Protein AF-A0A962Q7K6-F1 (afdb_monomer_lite)

Structure (mmCIF, N/CA/C/O backbone):
data_AF-A0A962Q7K6-F1
#
_entry.id   AF-A0A962Q7K6-F1
#
loop_
_atom_site.group_PDB
_atom_site.id
_atom_site.type_symbol
_atom_site.label_atom_id
_atom_site.label_alt_id
_atom_site.label_comp_id
_atom_site.label_asym_id
_atom_site.label_entity_id
_atom_site.label_seq_id
_atom_site.pdbx_PDB_ins_code
_atom_site.Cartn_x
_atom_site.Cartn_y
_atom_site.Cartn_z
_atom_site.occupancy
_atom_site.B_iso_or_equiv
_atom_site.auth_seq_id
_atom_site.auth_comp_id
_atom_site.auth_asym_id
_atom_site.auth_atom_id
_atom_site.pdbx_PDB_model_num
ATOM 1 N N . MET A 1 1 ? 9.411 1.361 17.807 1.00 70.88 1 MET A N 1
ATOM 2 C CA . MET A 1 1 ? 8.505 1.097 16.668 1.00 70.88 1 MET A CA 1
ATOM 3 C C . MET A 1 1 ? 7.169 0.656 17.247 1.00 70.88 1 MET A C 1
ATOM 5 O O . MET A 1 1 ? 7.165 -0.200 18.123 1.00 70.88 1 MET A O 1
ATOM 9 N N . GLU A 1 2 ? 6.068 1.305 16.877 1.00 84.19 2 GLU A N 1
ATOM 10 C CA . GLU A 1 2 ? 4.737 0.963 17.398 1.00 84.19 2 GLU A CA 1
ATOM 11 C C . GLU A 1 2 ? 4.276 -0.400 16.849 1.00 84.19 2 GLU A C 1
ATOM 13 O O . GLU A 1 2 ? 4.642 -0.774 15.734 1.00 84.19 2 GLU A O 1
ATOM 18 N N . LYS A 1 3 ? 3.494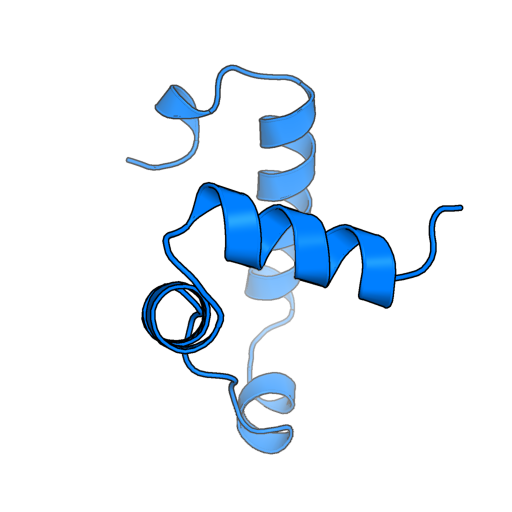 -1.165 17.624 1.00 94.31 3 LYS A N 1
ATOM 19 C CA . LYS A 1 3 ? 2.977 -2.464 17.165 1.00 94.31 3 LYS A CA 1
ATOM 20 C C . LYS A 1 3 ? 1.986 -2.252 16.020 1.00 94.31 3 LYS A C 1
ATOM 22 O O . LYS A 1 3 ? 1.130 -1.371 16.095 1.00 94.31 3 LYS A O 1
ATOM 27 N N . PHE A 1 4 ? 2.035 -3.121 15.008 1.00 92.81 4 PHE A N 1
ATOM 28 C CA . PHE A 1 4 ? 1.099 -3.079 13.877 1.00 92.81 4 PHE A CA 1
ATOM 29 C C . PHE A 1 4 ? -0.368 -3.076 14.327 1.00 92.81 4 PHE A C 1
ATOM 31 O O . PHE A 1 4 ? -1.167 -2.314 13.796 1.00 92.81 4 PHE A O 1
ATOM 38 N N . ALA A 1 5 ? -0.707 -3.858 15.358 1.00 94.06 5 ALA A N 1
ATOM 39 C CA . ALA A 1 5 ? -2.058 -3.904 15.915 1.00 94.06 5 ALA A CA 1
ATOM 40 C C . ALA A 1 5 ? -2.576 -2.517 16.341 1.00 94.06 5 ALA A C 1
ATOM 42 O O . ALA A 1 5 ? -3.718 -2.172 16.056 1.00 94.06 5 ALA A O 1
ATOM 43 N N . THR A 1 6 ? -1.726 -1.687 16.951 1.00 94.94 6 THR A N 1
ATOM 44 C CA . THR A 1 6 ? -2.099 -0.327 17.363 1.00 94.94 6 THR A CA 1
ATOM 45 C C . THR A 1 6 ? -2.307 0.590 16.156 1.00 94.94 6 THR A C 1
ATOM 47 O O . THR A 1 6 ? -3.228 1.407 16.132 1.00 94.94 6 THR A O 1
ATOM 50 N N . ILE A 1 7 ? -1.492 0.435 15.107 1.00 94.44 7 ILE A N 1
ATOM 51 C CA . ILE A 1 7 ? -1.660 1.163 13.840 1.00 94.44 7 ILE A CA 1
ATOM 52 C C . ILE A 1 7 ? -2.986 0.771 13.177 1.00 94.44 7 ILE A C 1
ATOM 54 O O . ILE A 1 7 ? -3.745 1.649 12.764 1.00 94.44 7 ILE A O 1
ATOM 58 N N . TYR A 1 8 ? -3.277 -0.529 13.125 1.00 93.75 8 TYR A N 1
ATOM 59 C CA . TYR A 1 8 ? -4.499 -1.078 12.549 1.00 93.75 8 TYR A CA 1
ATOM 60 C C . TYR A 1 8 ? -5.747 -0.582 13.282 1.00 93.75 8 TYR A C 1
ATOM 62 O O . T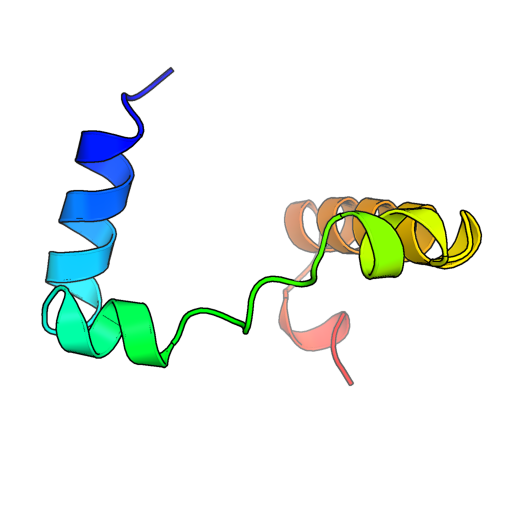YR A 1 8 ? -6.675 -0.086 12.648 1.00 93.75 8 TYR A O 1
ATOM 70 N N . GLN A 1 9 ? -5.733 -0.621 14.615 1.00 94.38 9 GLN A N 1
ATOM 71 C CA . GLN A 1 9 ? -6.855 -0.178 15.435 1.00 94.38 9 GLN A CA 1
ATOM 72 C C . GLN A 1 9 ? -7.189 1.302 15.205 1.00 94.38 9 GLN A C 1
ATOM 74 O O . GLN A 1 9 ? -8.337 1.642 14.922 1.00 94.38 9 GLN A O 1
ATOM 79 N N . ARG A 1 10 ? -6.178 2.181 15.199 1.00 94.50 10 ARG A N 1
ATOM 80 C CA . ARG A 1 10 ? -6.383 3.605 14.882 1.00 94.50 10 ARG A CA 1
ATOM 81 C C . ARG A 1 10 ? -6.913 3.815 13.465 1.00 94.50 10 ARG A C 1
ATOM 83 O O . ARG A 1 10 ? -7.680 4.746 13.226 1.00 94.50 10 ARG A O 1
ATOM 90 N N . ALA A 1 11 ? -6.495 2.990 12.505 1.00 93.94 11 ALA A N 1
ATOM 91 C CA . ALA A 1 11 ? -7.020 3.054 11.144 1.00 93.94 11 ALA A CA 1
ATOM 92 C C . ALA A 1 11 ? -8.503 2.653 11.099 1.00 93.94 11 ALA A C 1
ATOM 94 O O . ALA A 1 11 ? -9.288 3.353 10.462 1.00 93.94 11 ALA A O 1
ATOM 95 N N . CYS A 1 12 ? -8.898 1.596 11.815 1.00 94.94 12 CYS A N 1
ATOM 96 C CA . CYS A 1 12 ? -10.299 1.201 11.966 1.00 94.94 12 CYS A CA 1
ATOM 97 C C . CYS A 1 12 ? -11.130 2.336 12.578 1.00 94.94 12 CYS A C 1
ATOM 99 O O . CYS A 1 12 ? -12.143 2.720 12.001 1.00 94.94 12 CYS A O 1
ATOM 101 N N . GLU A 1 13 ? -10.679 2.933 13.682 1.00 94.88 13 GLU A N 1
ATOM 102 C CA . GLU A 1 13 ? -11.374 4.046 14.348 1.00 94.88 13 GLU A CA 1
ATOM 103 C C . GLU A 1 13 ? -11.566 5.251 13.416 1.00 94.88 13 GLU A C 1
ATOM 105 O O . GLU A 1 13 ? -12.660 5.802 13.316 1.00 94.88 13 GLU A O 1
ATOM 110 N N . ARG A 1 14 ? -10.531 5.623 12.652 1.00 95.00 14 ARG A N 1
ATOM 111 C CA . ARG A 1 14 ? -10.575 6.772 11.729 1.00 95.00 14 ARG A CA 1
ATOM 112 C C . ARG A 1 14 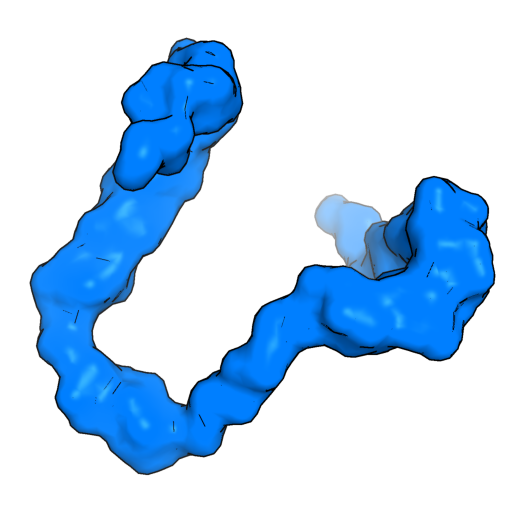? -11.397 6.531 10.466 1.00 95.00 14 ARG A C 1
ATOM 114 O O . ARG A 1 14 ? -11.795 7.496 9.817 1.00 95.00 14 ARG A O 1
ATOM 121 N N . LYS A 1 15 ? -11.567 5.275 10.049 1.00 93.62 15 LYS A N 1
ATOM 122 C CA . LYS A 1 15 ? -12.177 4.913 8.757 1.00 93.62 15 LYS A CA 1
ATOM 123 C C . LYS A 1 15 ? -13.565 4.285 8.882 1.00 93.62 15 LYS A C 1
ATOM 125 O O . LYS A 1 15 ? -14.112 3.870 7.867 1.00 93.62 15 LYS A O 1
ATOM 130 N N . GLY A 1 16 ? -14.152 4.261 10.080 1.00 92.25 16 GLY A N 1
ATOM 131 C CA . GLY A 1 16 ? -15.516 3.762 10.298 1.00 92.25 16 GLY A CA 1
ATOM 132 C C . GLY A 1 16 ? -15.596 2.250 10.538 1.00 92.25 16 GLY A C 1
ATOM 133 O O . GLY A 1 16 ? -16.556 1.603 10.123 1.00 92.25 16 GLY A O 1
ATOM 134 N N . GLY A 1 17 ? -14.579 1.681 11.183 1.00 93.81 17 GLY A N 1
ATOM 135 C CA . GLY A 1 17 ? -14.501 0.276 11.577 1.00 93.81 17 GLY A CA 1
ATOM 136 C C . GLY A 1 17 ? -13.761 -0.623 10.585 1.00 93.81 17 GLY A C 1
ATOM 137 O O . GLY A 1 17 ? -13.350 -0.215 9.497 1.00 93.81 17 GLY A O 1
ATOM 138 N N . GLU A 1 18 ? -13.601 -1.890 10.971 1.00 93.50 18 GLU A N 1
ATOM 139 C CA . GLU A 1 18 ? -12.790 -2.874 10.244 1.00 93.50 18 GLU A CA 1
ATOM 140 C C . GLU A 1 18 ? -13.317 -3.161 8.832 1.00 93.50 18 GLU A C 1
ATOM 142 O O . GLU A 1 18 ? -12.554 -3.219 7.869 1.00 93.50 18 GLU A O 1
ATOM 147 N N . ALA A 1 19 ? -14.638 -3.295 8.686 1.00 92.88 19 ALA A N 1
ATOM 148 C CA . ALA A 1 19 ? -15.269 -3.555 7.394 1.00 92.88 19 ALA A CA 1
ATOM 149 C C . ALA A 1 19 ? -15.099 -2.376 6.423 1.00 92.88 19 ALA A C 1
ATOM 151 O O . ALA A 1 19 ? -14.868 -2.582 5.232 1.00 92.88 19 ALA A O 1
ATOM 152 N N . ALA A 1 20 ? 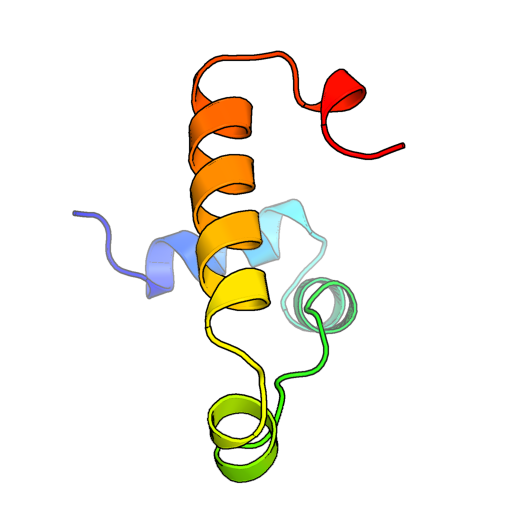-15.191 -1.142 6.926 1.00 92.88 20 ALA A N 1
ATOM 153 C CA . ALA A 1 20 ? -14.970 0.054 6.124 1.00 92.88 20 ALA A CA 1
ATOM 154 C C . ALA A 1 20 ? -13.498 0.196 5.727 1.00 92.88 20 ALA A C 1
ATOM 156 O O . ALA A 1 20 ? -13.208 0.441 4.558 1.00 92.88 20 ALA A O 1
ATOM 157 N N . LEU A 1 21 ? -12.574 -0.069 6.657 1.00 93.38 21 LEU A N 1
ATOM 158 C CA . LEU A 1 21 ? -11.145 -0.100 6.366 1.00 93.38 21 LEU A CA 1
ATOM 159 C C . LEU A 1 21 ? -10.807 -1.157 5.306 1.00 93.38 21 LEU A C 1
ATOM 161 O O . LEU A 1 21 ? -10.121 -0.844 4.338 1.00 93.38 21 LEU A O 1
ATOM 165 N N . LYS A 1 22 ? -11.331 -2.382 5.435 1.00 91.00 22 LYS A N 1
ATOM 166 C CA . LYS A 1 22 ? -11.119 -3.473 4.468 1.00 91.00 22 LYS A CA 1
ATOM 167 C C . LYS A 1 22 ? -11.579 -3.108 3.054 1.00 91.00 22 LYS A C 1
ATOM 169 O O . LYS A 1 22 ? -10.911 -3.496 2.104 1.00 91.00 22 LYS A O 1
ATOM 174 N N . ARG A 1 23 ? -12.664 -2.337 2.902 1.00 92.25 23 ARG A N 1
ATOM 175 C CA . ARG A 1 23 ? -13.119 -1.841 1.586 1.00 92.25 23 ARG A CA 1
ATOM 176 C C . ARG A 1 23 ? -12.181 -0.804 0.966 1.00 92.25 23 ARG A C 1
ATOM 178 O O . ARG A 1 23 ? -12.151 -0.689 -0.251 1.00 92.25 23 ARG A O 1
ATOM 185 N N . LEU A 1 24 ? -11.446 -0.052 1.785 1.00 91.25 24 LEU A N 1
ATOM 186 C CA . LEU A 1 24 ? -10.452 0.921 1.318 1.00 91.25 24 LEU A CA 1
ATOM 187 C C . LEU A 1 24 ? -9.107 0.271 0.971 1.00 91.25 24 LEU A C 1
ATOM 189 O O . LEU A 1 24 ? -8.272 0.906 0.332 1.00 91.25 24 LEU A O 1
ATOM 193 N N . MET A 1 25 ? -8.865 -0.961 1.423 1.00 90.00 25 MET A N 1
ATOM 194 C CA . MET A 1 25 ? -7.617 -1.657 1.139 1.00 90.00 25 MET A CA 1
ATOM 195 C C . MET A 1 25 ? -7.574 -2.128 -0.317 1.00 90.00 25 MET A C 1
ATOM 197 O O . MET A 1 25 ? -8.569 -2.644 -0.834 1.00 90.00 25 MET A O 1
ATOM 201 N N . PRO A 1 26 ? -6.418 -1.995 -0.988 1.00 89.19 26 PRO A N 1
ATOM 202 C CA . PRO A 1 26 ? -6.254 -2.515 -2.332 1.00 89.19 26 PRO A CA 1
ATOM 203 C C . PRO A 1 26 ? -6.323 -4.043 -2.321 1.00 89.19 26 PRO A C 1
ATOM 205 O O . PRO A 1 26 ? -6.015 -4.712 -1.330 1.00 89.19 26 PRO A O 1
ATOM 208 N N . ARG A 1 27 ? -6.686 -4.619 -3.466 1.00 89.44 27 ARG A N 1
ATOM 209 C CA . ARG A 1 27 ? -6.667 -6.069 -3.638 1.00 89.44 27 ARG A CA 1
ATOM 210 C C . ARG A 1 27 ? -5.222 -6.568 -3.611 1.00 89.44 27 ARG A C 1
ATOM 212 O O . ARG A 1 27 ? -4.413 -6.190 -4.455 1.00 89.44 27 ARG A O 1
ATOM 219 N N . VAL A 1 28 ? -4.917 -7.451 -2.664 1.00 90.12 28 VAL A N 1
ATOM 220 C CA . VAL A 1 28 ? -3.584 -8.052 -2.539 1.00 90.12 28 VAL A CA 1
ATOM 221 C C . VAL A 1 28 ? -3.309 -8.944 -3.752 1.00 90.12 28 VAL A C 1
ATOM 223 O O . VAL A 1 28 ? -4.116 -9.812 -4.099 1.00 90.12 28 VAL A O 1
ATOM 226 N N . ARG A 1 29 ? -2.173 -8.713 -4.419 1.00 90.69 29 ARG A N 1
ATOM 227 C CA . ARG A 1 29 ? -1.731 -9.522 -5.563 1.00 90.69 29 ARG A CA 1
ATOM 228 C C . ARG A 1 29 ? -1.153 -10.850 -5.072 1.00 90.69 29 ARG A C 1
ATOM 230 O O . ARG A 1 29 ? -0.573 -10.923 -3.993 1.00 90.69 29 ARG A O 1
ATOM 237 N N . SER A 1 30 ? -1.306 -11.905 -5.871 1.00 94.94 30 SER A N 1
ATOM 238 C CA . SER A 1 30 ? -0.729 -13.212 -5.545 1.00 94.94 30 SER A CA 1
ATOM 239 C C . SER A 1 30 ? 0.804 -13.182 -5.643 1.00 94.94 30 SER A C 1
ATOM 241 O O . SER A 1 30 ? 1.340 -12.414 -6.447 1.00 94.94 30 SER A O 1
ATOM 243 N N . PRO A 1 31 ? 1.526 -14.055 -4.915 1.00 94.06 31 PRO A N 1
ATOM 244 C CA . PRO A 1 31 ? 2.987 -14.118 -4.989 1.00 94.06 31 PRO A CA 1
ATOM 245 C C . PRO A 1 31 ? 3.515 -14.299 -6.417 1.00 94.06 31 PRO A C 1
ATOM 247 O O . PRO A 1 31 ? 4.466 -13.639 -6.817 1.00 94.06 31 PRO A O 1
ATOM 250 N N . ARG A 1 32 ? 2.841 -15.123 -7.232 1.00 95.56 32 ARG A N 1
ATOM 251 C CA . ARG A 1 32 ? 3.186 -15.317 -8.650 1.00 95.56 32 ARG A CA 1
ATOM 252 C C . ARG A 1 32 ? 3.019 -14.038 -9.475 1.00 95.56 32 ARG A C 1
ATOM 254 O O . ARG A 1 32 ? 3.845 -13.760 -10.335 1.00 95.56 32 ARG A O 1
ATOM 261 N N . ALA A 1 33 ? 1.961 -13.265 -9.226 1.00 92.69 33 ALA A N 1
ATOM 262 C CA . ALA A 1 33 ? 1.739 -11.995 -9.916 1.00 92.69 33 ALA A CA 1
ATOM 263 C C . ALA A 1 33 ? 2.765 -10.926 -9.504 1.00 92.69 33 ALA A C 1
ATOM 265 O O . ALA A 1 33 ? 3.148 -10.097 -10.328 1.00 92.69 33 ALA A O 1
ATOM 266 N N . LEU A 1 34 ? 3.218 -10.958 -8.248 1.00 93.12 34 LEU A N 1
ATOM 267 C CA . LEU A 1 34 ? 4.303 -10.105 -7.766 1.00 93.12 34 LEU A CA 1
ATOM 268 C C . LEU A 1 34 ? 5.639 -10.497 -8.409 1.00 93.12 34 LEU A C 1
ATOM 270 O O . LEU A 1 34 ? 6.320 -9.631 -8.945 1.00 93.12 34 LEU A O 1
ATOM 274 N N . ALA A 1 35 ? 5.968 -11.790 -8.450 1.00 93.75 35 ALA A N 1
ATOM 275 C CA . ALA A 1 35 ? 7.198 -12.283 -9.075 1.00 93.75 35 ALA A CA 1
ATOM 276 C C . ALA A 1 35 ? 7.270 -12.000 -10.587 1.00 93.75 35 ALA A C 1
ATOM 278 O O . ALA A 1 35 ? 8.353 -11.843 -11.131 1.00 93.75 35 ALA A O 1
ATOM 279 N N . GLY A 1 36 ? 6.121 -11.927 -11.268 1.00 94.56 36 GLY A N 1
ATOM 280 C CA . GLY A 1 36 ? 6.048 -11.540 -12.680 1.00 94.56 36 GLY A CA 1
ATOM 281 C C . GLY A 1 36 ? 6.017 -10.028 -12.933 1.00 94.56 36 GLY A C 1
ATOM 282 O O . GLY A 1 36 ? 5.894 -9.616 -14.082 1.00 94.56 36 GLY A O 1
ATOM 283 N N . THR A 1 37 ? 6.050 -9.194 -11.891 1.00 93.88 37 THR A N 1
ATOM 284 C CA . THR A 1 37 ? 6.113 -7.734 -12.045 1.00 93.88 37 THR A CA 1
ATOM 285 C C . THR A 1 37 ? 7.565 -7.321 -12.274 1.00 93.88 37 THR A C 1
ATOM 287 O O . THR A 1 37 ? 8.433 -7.746 -11.522 1.00 93.88 37 THR A O 1
ATOM 290 N N . GLY A 1 38 ? 7.821 -6.505 -13.300 1.00 96.12 38 GLY A N 1
ATOM 291 C CA . GLY A 1 38 ? 9.167 -6.020 -13.609 1.00 96.12 38 GLY A CA 1
ATOM 292 C C . GLY A 1 38 ? 9.750 -5.131 -12.509 1.00 96.12 38 GLY A C 1
ATOM 293 O O . GLY A 1 38 ? 9.021 -4.391 -11.840 1.00 96.12 38 GLY A O 1
ATOM 294 N N . ASP A 1 39 ? 11.072 -5.192 -12.345 1.00 95.31 39 ASP A N 1
ATOM 295 C CA . ASP A 1 39 ? 11.813 -4.443 -11.321 1.00 95.31 39 ASP A CA 1
ATOM 296 C C . ASP A 1 39 ? 11.584 -2.927 -11.418 1.00 95.31 39 ASP A C 1
ATOM 298 O O . ASP A 1 39 ? 11.495 -2.237 -10.401 1.00 95.31 39 ASP A O 1
ATOM 302 N N . ASP A 1 40 ? 11.395 -2.409 -12.636 1.00 95.06 40 ASP A N 1
ATOM 303 C CA . ASP A 1 40 ? 11.110 -0.999 -12.910 1.00 95.0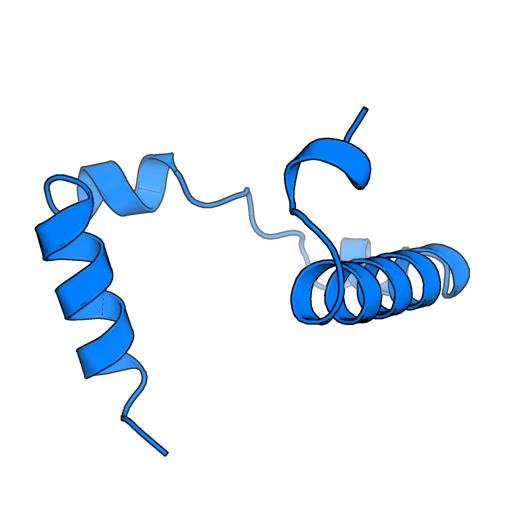6 40 ASP A CA 1
ATOM 304 C C . ASP A 1 40 ? 9.857 -0.495 -12.176 1.00 95.06 40 ASP A C 1
ATOM 306 O O . ASP A 1 40 ? 9.829 0.647 -11.715 1.00 95.06 40 ASP A O 1
ATOM 310 N N . ARG A 1 41 ? 8.834 -1.344 -12.001 1.00 94.69 41 ARG A N 1
ATOM 311 C CA . ARG A 1 41 ? 7.611 -0.980 -11.267 1.00 94.69 41 ARG A CA 1
ATOM 312 C C . ARG A 1 41 ? 7.858 -0.856 -9.768 1.00 94.69 41 ARG A C 1
ATOM 314 O O . ARG A 1 41 ? 7.287 0.030 -9.136 1.00 94.69 41 ARG A O 1
ATOM 321 N N . TYR A 1 42 ? 8.700 -1.718 -9.201 1.00 93.81 42 TYR A N 1
ATOM 322 C CA . TYR A 1 42 ? 9.070 -1.629 -7.788 1.00 93.81 42 TYR A CA 1
ATOM 323 C C . TYR A 1 42 ? 9.926 -0.392 -7.523 1.00 93.81 42 TYR A C 1
ATOM 325 O O . TYR A 1 42 ? 9.658 0.338 -6.569 1.00 93.81 42 TYR A O 1
ATOM 333 N N . LEU A 1 43 ? 10.896 -0.116 -8.400 1.00 94.94 43 LEU A N 1
ATOM 334 C CA . LEU A 1 43 ? 11.720 1.089 -8.322 1.00 94.94 43 LEU A CA 1
ATOM 335 C C . LEU A 1 43 ? 10.866 2.358 -8.430 1.00 94.94 43 LEU A C 1
ATOM 337 O O . LEU A 1 43 ? 11.027 3.264 -7.616 1.00 94.94 43 LEU A O 1
ATOM 341 N N . ALA A 1 44 ? 9.907 2.397 -9.360 1.00 92.50 44 ALA A N 1
ATOM 342 C CA . ALA A 1 44 ? 8.984 3.521 -9.495 1.00 92.50 44 ALA A CA 1
ATOM 343 C C . ALA A 1 44 ? 8.172 3.772 -8.212 1.00 92.50 44 ALA A C 1
ATOM 345 O O . ALA A 1 44 ? 8.075 4.919 -7.777 1.00 92.50 44 ALA A O 1
ATOM 346 N N . GLU A 1 45 ? 7.636 2.727 -7.567 1.00 91.38 45 GLU A N 1
ATOM 347 C CA . GLU A 1 45 ? 6.880 2.888 -6.314 1.00 91.38 45 GLU A CA 1
ATOM 348 C C . GLU A 1 45 ? 7.776 3.353 -5.155 1.00 91.38 45 GLU A C 1
ATOM 350 O O . GLU A 1 45 ? 7.370 4.208 -4.366 1.00 91.38 45 GLU A O 1
ATOM 355 N N . MET A 1 46 ? 9.014 2.853 -5.066 1.00 90.75 46 MET A N 1
ATOM 356 C CA . MET A 1 46 ? 9.988 3.329 -4.075 1.00 90.75 46 MET A CA 1
ATOM 357 C C . MET A 1 46 ? 10.290 4.817 -4.267 1.00 90.75 46 MET A C 1
ATOM 359 O O . MET A 1 46 ? 10.230 5.592 -3.312 1.00 90.75 46 MET A O 1
ATOM 363 N N . THR A 1 47 ? 10.554 5.234 -5.506 1.00 89.50 47 THR A N 1
ATOM 364 C CA . THR A 1 47 ? 10.755 6.639 -5.867 1.00 89.50 47 THR A CA 1
ATOM 365 C C . THR A 1 47 ? 9.524 7.482 -5.520 1.00 89.50 47 THR A C 1
ATOM 367 O O . THR A 1 47 ? 9.665 8.549 -4.920 1.00 89.50 47 THR A O 1
ATOM 370 N N . ARG A 1 48 ? 8.314 6.979 -5.797 1.00 85.62 48 ARG A N 1
ATOM 371 C CA . ARG A 1 48 ? 7.046 7.625 -5.427 1.00 85.62 48 ARG A CA 1
ATOM 372 C C . ARG A 1 48 ? 6.945 7.861 -3.920 1.00 85.62 48 ARG A C 1
ATOM 374 O O . ARG A 1 48 ? 6.645 8.977 -3.502 1.00 85.62 48 ARG A O 1
ATOM 381 N N . CYS A 1 49 ? 7.262 6.852 -3.107 1.00 85.69 49 CYS A N 1
ATOM 382 C CA . CYS A 1 49 ? 7.251 6.950 -1.645 1.00 85.69 49 CYS A CA 1
ATOM 383 C C . CYS A 1 49 ? 8.245 8.000 -1.126 1.00 85.69 49 CYS A C 1
ATOM 385 O O . CYS A 1 49 ? 7.915 8.772 -0.225 1.00 85.69 49 CYS A O 1
ATOM 387 N N . VAL A 1 50 ? 9.448 8.060 -1.710 1.00 85.31 50 VAL A N 1
ATOM 388 C CA . VAL A 1 50 ? 10.462 9.068 -1.361 1.00 85.31 50 VAL A CA 1
ATOM 389 C C . VAL A 1 50 ? 9.950 10.475 -1.672 1.00 85.31 50 VAL A C 1
ATOM 391 O O . VAL A 1 50 ? 10.024 11.359 -0.817 1.00 85.31 50 VAL A O 1
ATOM 394 N N . PHE A 1 51 ? 9.367 10.682 -2.855 1.00 79.88 51 PHE A N 1
ATOM 395 C CA . PHE A 1 51 ? 8.799 11.981 -3.215 1.00 79.88 51 PHE A CA 1
ATOM 396 C C . PHE A 1 51 ? 7.596 12.354 -2.346 1.00 79.88 51 PHE A C 1
ATOM 398 O O . PHE A 1 51 ? 7.476 13.511 -1.961 1.00 79.88 51 PHE A O 1
ATOM 405 N N . GLN A 1 52 ? 6.754 11.403 -1.943 1.00 77.81 52 GLN A N 1
ATOM 406 C CA . GLN A 1 52 ? 5.643 11.661 -1.019 1.00 77.81 52 GLN A CA 1
ATOM 407 C C . GLN A 1 52 ? 6.089 12.088 0.386 1.00 77.81 52 GLN A C 1
ATOM 409 O O . GLN A 1 52 ? 5.344 12.789 1.069 1.00 77.81 52 GLN A O 1
ATOM 414 N N . ALA A 1 53 ? 7.276 11.669 0.830 1.00 76.56 53 ALA A N 1
ATOM 415 C CA . ALA A 1 53 ? 7.829 12.079 2.118 1.00 76.56 53 ALA A CA 1
ATOM 416 C C . ALA A 1 53 ? 8.422 13.502 2.086 1.00 76.56 53 ALA A C 1
ATOM 418 O O . ALA A 1 53 ? 8.478 14.156 3.126 1.00 76.56 53 ALA A O 1
ATOM 419 N N . GLY A 1 54 ? 8.856 13.977 0.910 1.00 66.25 54 GLY A N 1
ATOM 420 C CA . GLY A 1 54 ? 9.509 15.282 0.729 1.00 66.25 54 GLY A CA 1
ATOM 421 C C . GLY A 1 54 ? 8.680 16.364 0.020 1.00 66.25 54 GLY A C 1
ATOM 422 O O . GLY A 1 54 ? 9.000 17.542 0.153 1.00 66.25 54 GLY A O 1
ATOM 423 N N . PHE A 1 55 ? 7.624 16.002 -0.715 1.00 62.69 55 PHE A N 1
ATOM 424 C CA . PHE A 1 55 ? 6.774 16.905 -1.506 1.00 62.69 55 PHE A CA 1
ATOM 425 C C . PHE A 1 55 ? 5.283 16.775 -1.147 1.00 62.69 55 PHE A C 1
ATOM 427 O O . PHE A 1 55 ? 4.835 15.808 -0.533 1.00 62.69 55 PHE A O 1
ATOM 434 N N . VAL A 1 56 ? 4.477 17.766 -1.551 1.00 59.66 56 VAL A N 1
ATOM 435 C CA . VAL A 1 56 ? 3.018 17.757 -1.361 1.00 59.66 56 VAL A CA 1
ATOM 436 C C . VAL A 1 56 ? 2.390 16.626 -2.185 1.00 59.66 56 VAL A C 1
ATOM 438 O O . VAL A 1 56 ? 2.458 16.639 -3.412 1.00 59.66 56 VAL A O 1
ATOM 441 N N . TRP A 1 57 ? 1.697 15.706 -1.503 1.00 58.56 57 TRP A N 1
ATOM 442 C CA . TRP A 1 57 ? 0.978 14.538 -2.052 1.00 58.56 57 TRP A CA 1
ATOM 443 C C . TRP A 1 57 ? 0.185 14.792 -3.348 1.00 58.56 57 TRP A C 1
ATOM 445 O O . TRP A 1 57 ? 0.070 13.904 -4.182 1.00 58.56 57 TRP A O 1
ATOM 455 N N . ARG A 1 58 ? -0.345 16.008 -3.531 1.00 59.19 58 ARG A N 1
ATOM 456 C CA . ARG A 1 58 ? -1.163 16.403 -4.692 1.00 59.19 58 ARG A CA 1
ATOM 457 C C . ARG A 1 58 ? -0.415 16.456 -6.027 1.00 59.19 58 ARG A C 1
ATOM 459 O O . ARG A 1 58 ? -1.078 16.547 -7.045 1.00 59.19 58 ARG A O 1
ATOM 466 N N . VAL A 1 59 ? 0.917 16.452 -6.028 1.00 61.59 59 VAL A N 1
ATOM 467 C CA . VAL A 1 59 ? 1.714 16.587 -7.263 1.00 61.59 59 VAL A CA 1
ATOM 468 C C . VAL A 1 59 ? 2.163 15.225 -7.810 1.00 61.59 59 VAL A C 1
ATOM 470 O O . VAL A 1 59 ? 2.532 15.120 -8.973 1.00 61.59 59 VAL A O 1
ATOM 473 N N . VAL A 1 60 ? 2.133 14.173 -6.987 1.00 59.50 60 VAL A N 1
ATOM 474 C CA . VAL A 1 60 ? 2.740 12.874 -7.324 1.00 59.50 60 VAL A CA 1
ATOM 475 C C . VAL A 1 60 ? 1.778 11.942 -8.068 1.00 59.50 60 VAL A C 1
ATOM 477 O O . VAL A 1 60 ? 2.231 11.153 -8.890 1.00 59.50 60 VAL A O 1
ATOM 480 N N . ASP A 1 61 ? 0.471 12.059 -7.827 1.00 56.03 61 ASP A N 1
ATOM 481 C CA . ASP A 1 61 ? -0.556 11.307 -8.554 1.00 56.03 61 ASP A CA 1
ATOM 482 C C . ASP A 1 61 ? -1.359 12.290 -9.430 1.00 56.03 61 ASP A C 1
ATOM 484 O O . ASP A 1 61 ? -2.125 13.105 -8.911 1.00 56.03 61 ASP A O 1
ATOM 488 N N . HIS A 1 62 ? -1.146 12.218 -10.748 1.00 48.47 62 HIS A N 1
ATOM 489 C CA . HIS A 1 62 ? -1.983 12.819 -11.793 1.00 48.47 62 HIS A CA 1
ATOM 490 C C . HIS A 1 62 ? -2.705 11.710 -12.561 1.00 48.47 62 HIS A C 1
ATOM 492 O O . HIS A 1 62 ? -2.045 10.688 -12.862 1.00 48.47 62 HIS A O 1
#

pLDDT: mean 86.66, std 12.44, range [48.47, 96.12]

Foldseek 3Di:
DDDVVVVLVVLQVVQVHDVSSVVVDDDDDDPVVVVPDDPVVVVLVVVLVVCVVVDPPVVSPD

Secondary structure (DSSP, 8-state):
---HHHHHHHHHHHHTSHHHHHHHSPPPPPHHHHHTS-HHHHHHHHHHHHHHHHS-GGGT--

Sequence (62 aa):
MEKFATIYQRACERKGGEAALKRLMPRVRSPRALAGTGDDRYLAEMTRCVFQAGFVWRVVDH

Radius of gyration: 15.1 Å; chains: 1; bounding box: 27×33×31 Å

=== Feature glossary ===
A reading guide for the features in this record.

Start from the sequence.

  · Sequence gives the chain of amino acids in standard one-letter code (A=alanine, C=cysteine, …, Y=tyrosine), read N→C. It is the only feature that is directly encoded by the gene; all structural features are derived from the folded form of this sequence.

Fold it, and you get atomic coordinates and the backbone conformation that goes with them.

  · Structure coordinates are given as an mmCIF _atom_site loop: one row per atom with element, residue name, chain id, sequence number, and x/y/z position in Å. Only the four main-chain atoms per residue are included here; side chains are omitted to keep the record compact.

  · Backbone dihedral angles. Every residue except chain termini has a φ (preceding-C → N → Cα → C) and a ψ (N → Cα → C → next-N). They are reported in degrees following the IUPAC sign convention. Secondary structure is essentially a statement about which (φ, ψ) basin each residue occupies.

  · Eight-state secondary structure (DSSP): H is the canonical α-helix, G the tighter 3₁₀-helix, I the wider π-helix; E/B are β-structure, T and S are turns and bends, and '-' is everything else. DSSP derives these from the pattern of main-chain N–H···O=C hydrogen bonds, not from the sequence.

  · SS3 is a coarse helix/strand/coil call (letters a/b/c) made by the P-SEA algorithm from inter-Cα distances and dihedrals. It is less detailed than DSSP but needs only Cα positions.

Summarize the fold with a handful of shape descriptors and a per-residue structural alphabet.

  · Radius of gyration (Rg) is the root-mean-square distance of Cα atoms from their centroid — a single number for overall size and compactness. A globular domain of N residues has Rg ≈ 2.2·N^0.38 Å; an extended or disordered chain has a much larger Rg. The Cα contact count is the number of residue pairs whose Cα atoms are within 8 Å and are more than four positions apart in sequence — a standard proxy for tertiary packing density. The bounding box is the smallest axis-aligned box enclosing all Cα atoms.

  · 3Di is Foldseek's structural alphabet. Each residue is assigned one of twenty discrete states based on how its Cα sits relative to its spatial (not sequential) neighbors. Aligning 3Di strings finds structural homologs roughly as well as full 3D superposition, but orders of magnitude faster.

  · Solvent-accessible surface area (SASA) is the area in Å² traced out by the centre of a 1.4 Å probe sphere (a water molecule) rolled over the protein's van der Waals surface (Shrake–Rupley / Lee–Richards construction). Buried residues have near-zero SASA; fully exposed residues can exceed 200 Å². The total SASA scales roughly with the number of surface residues.

Ask how reliable the model is.

  · For AlphaFold models, the B-factor field carries pLDDT — the model's own estimate of local accuracy on a 0–100 scale. Regions with pLDDT<50 should be treated as essentially unmodeled; they often correspond to intrinsically disordered segments.

  · For experimental (PDB) structures, the B-factor (temperature factor) quantifies the positional spread of each atom in the crystal — a combination of thermal vibration and static disorder — in units of Å². High B-factors mark flexible loops or poorly resolved regions; low B-factors mark the rigid, well-ordered core.

  · Predicted Aligned Error (PAE) is an AlphaFold confidence matrix: entry (i, j) is the expected error in the position of residue j, in ångströms, when the prediction is superimposed on the true structure at residue i. Low PAE within a block of residues means that block is internally rigid and well-predicted; high PAE between two blocks means their relative placement is uncertain even if each block individually is confident.

Place it in context: what it resembles, what it is annotated as, and how it looks.

  · Structural nearest neighbors (via Foldseek easy-search vs the PDB). Reported per hit: target PDB id, E-value, and alignment TM-score. A TM-score above ~0.5 is the conventional threshold for 'same fold'.

  · Functional annotations link the protein to curated databases. InterPro entries identify conserved domains and families by matching the sequence against member-database signatures (Pfam, PROSITE, CDD, …). Gene Ontology (GO) terms describe molecular function, biological process, and cellular component in a controlled vocabulary. CATH places the structure in a hierarchical fold classification (Class/Architecture/Topology/Homologous-superfamily). The organism is the source species.

  · The contact map is a binary N×N matrix image: pixel (i, j) is dark where Cα_i and Cα_j are within 8 Å and |i−j|>4. Because the |i−j|>4 filter removes local helical contacts, off-diagonal stripe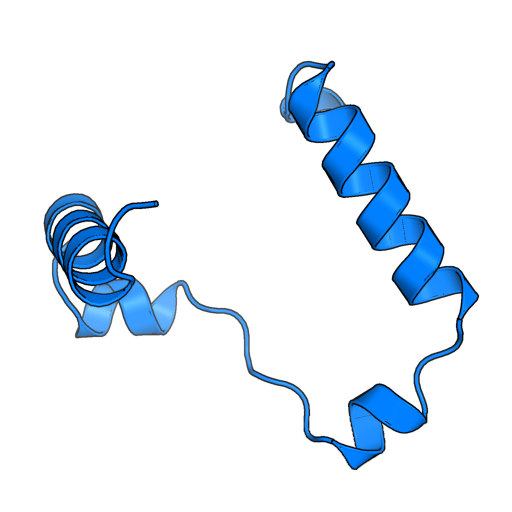s parallel to the main diagonal indicate parallel β-sheets; stripes perpendicular to it indicate antiparallel β-sheets. The Ramachandran plot scatters every residue's (φ, ψ) pair against the sterically allowed regions. The PAE heatmap renders the predicted-aligned-error matrix.

  · Six rendered views show the 3D structure from the faces of a cube — i.e. along ±x, ±y, ±z. Rendering representation is drawn randomly per protein from cartoon (secondary-structure ribbons), sticks (backbone bonds), or molecular surface; coloring is either N→C rainbow (blue at the N-terminus through red at the C-terminus) or one color per chain.